Protein AF-A0A844IEV5-F1 (afdb_monomer)

Foldseek 3Di:
DDDPDDLVVDDPVVNCVVVVADPVGDDPVVVVVVCVVPPDPDDDDDPPPVVVVVVVVVVVVCCVPPVPPDPPDD

Sequence (74 aa):
MNSNFHIWTLTPTDVYKTLTTTPQGLSEVETNLRLKQSGYHELPEPQTPELGWAIWAVIWVNIFLFNTSPNQYY

Structure (mmCIF, N/CA/C/O backbone):
data_AF-A0A844IEV5-F1
#
_entry.id   AF-A0A844IEV5-F1
#
loop_
_atom_site.group_PDB
_atom_site.id
_atom_site.type_symbol
_atom_site.label_atom_id
_atom_site.label_alt_id
_atom_site.label_comp_id
_atom_site.label_asym_id
_atom_site.label_entity_id
_atom_site.label_seq_id
_atom_site.pdbx_PDB_ins_code
_atom_site.Cartn_x
_atom_site.Cartn_y
_atom_site.Cartn_z
_atom_site.occupancy
_atom_site.B_iso_or_equiv
_atom_site.auth_seq_id
_atom_site.auth_comp_id
_atom_site.auth_asym_id
_atom_site.auth_atom_id
_atom_site.pdbx_PDB_model_num
ATOM 1 N N . MET A 1 1 ? -12.545 -18.720 8.061 1.00 33.28 1 MET A N 1
ATOM 2 C CA . MET A 1 1 ? -12.978 -17.953 6.872 1.00 33.28 1 MET A CA 1
ATOM 3 C C . MET A 1 1 ? -12.305 -16.595 6.952 1.00 33.28 1 ME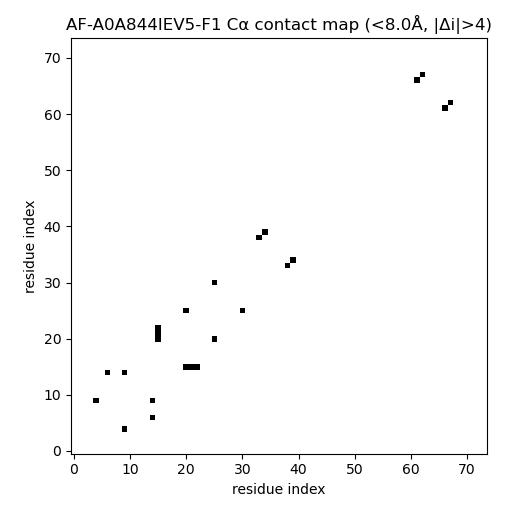T A C 1
ATOM 5 O O . MET A 1 1 ? -12.598 -15.852 7.875 1.00 33.28 1 MET A O 1
ATOM 9 N N . ASN A 1 2 ? -11.313 -16.348 6.097 1.00 42.41 2 ASN A N 1
ATOM 10 C CA . ASN A 1 2 ? -10.465 -15.158 6.149 1.00 42.41 2 ASN A CA 1
ATOM 11 C C . ASN A 1 2 ? -11.082 -14.090 5.240 1.00 42.41 2 ASN A C 1
ATOM 13 O O . ASN A 1 2 ? -10.904 -14.108 4.023 1.00 42.41 2 ASN A O 1
ATOM 17 N N . SER A 1 3 ? -11.941 -13.257 5.812 1.00 54.28 3 SER A N 1
ATOM 18 C CA . SER A 1 3 ? -12.628 -12.204 5.082 1.00 54.28 3 SER A CA 1
ATOM 19 C C . SER A 1 3 ? -11.689 -11.009 4.923 1.00 54.28 3 SER A C 1
ATOM 21 O O . SER A 1 3 ? -11.487 -10.252 5.870 1.00 54.28 3 SER A O 1
ATOM 23 N N . ASN A 1 4 ? -11.107 -10.871 3.729 1.00 65.06 4 ASN A N 1
ATOM 24 C CA . ASN A 1 4 ? -10.316 -9.717 3.290 1.00 65.06 4 ASN A CA 1
ATOM 25 C C 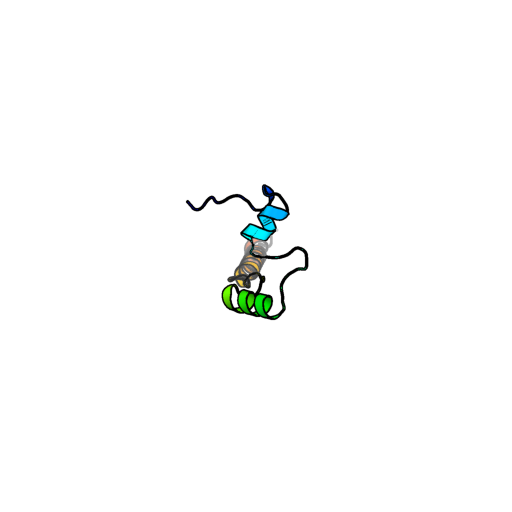. ASN A 1 4 ? -11.202 -8.461 3.195 1.00 65.06 4 ASN A C 1
ATOM 27 O O . ASN A 1 4 ? -11.520 -7.988 2.106 1.00 65.06 4 ASN A O 1
ATOM 31 N N . PHE A 1 5 ? -11.662 -7.939 4.329 1.00 73.81 5 PHE A N 1
ATOM 32 C CA . PHE A 1 5 ? -12.306 -6.634 4.372 1.00 73.81 5 PHE A CA 1
ATOM 33 C C . PHE A 1 5 ? -11.228 -5.557 4.323 1.00 73.81 5 PHE A C 1
ATOM 35 O O . PHE A 1 5 ? -10.242 -5.608 5.059 1.00 73.81 5 PHE A O 1
ATOM 42 N N . HIS A 1 6 ? -11.409 -4.576 3.445 1.00 86.25 6 HIS A N 1
ATOM 43 C CA . HIS A 1 6 ? -10.501 -3.443 3.388 1.00 86.25 6 HIS A CA 1
ATOM 44 C C . HIS A 1 6 ? -10.654 -2.607 4.665 1.00 86.25 6 HIS A C 1
ATOM 46 O O . HIS A 1 6 ? -11.769 -2.282 5.065 1.00 86.25 6 HIS A O 1
ATOM 52 N N . ILE A 1 7 ? -9.540 -2.209 5.281 1.00 85.62 7 ILE A N 1
ATOM 53 C CA . ILE A 1 7 ? -9.527 -1.526 6.589 1.00 85.62 7 ILE A CA 1
ATOM 54 C C . ILE A 1 7 ? -10.423 -0.270 6.598 1.00 85.62 7 ILE A C 1
ATOM 56 O O . ILE A 1 7 ? -11.067 0.020 7.601 1.00 85.62 7 ILE A O 1
ATOM 60 N N . TRP A 1 8 ? -10.537 0.434 5.468 1.00 87.44 8 TRP A N 1
ATOM 61 C CA . TRP A 1 8 ? -11.360 1.641 5.322 1.00 87.44 8 TRP A CA 1
ATOM 62 C C . TRP A 1 8 ? -12.884 1.413 5.334 1.00 87.44 8 TRP A C 1
ATOM 64 O O . TRP A 1 8 ? -13.633 2.385 5.350 1.00 87.44 8 TRP A O 1
ATOM 74 N N . THR A 1 9 ? -13.367 0.164 5.323 1.00 91.69 9 THR A N 1
ATOM 75 C CA . THR A 1 9 ? -14.805 -0.149 5.425 1.00 91.69 9 THR A CA 1
ATOM 76 C C . THR A 1 9 ? -15.220 -0.498 6.852 1.00 91.69 9 THR A C 1
ATOM 78 O O . THR A 1 9 ? -16.389 -0.791 7.090 1.00 91.69 9 THR A O 1
ATOM 81 N N . LEU A 1 10 ? -14.270 -0.536 7.790 1.00 89.25 10 LEU A N 1
ATOM 82 C CA . LEU A 1 10 ? -14.493 -0.945 9.172 1.00 89.25 10 LEU A CA 1
ATOM 83 C C . LEU A 1 10 ? -14.765 0.262 10.072 1.00 89.25 10 LEU A C 1
ATOM 85 O O . LEU A 1 10 ? -14.256 1.361 9.854 1.00 89.25 10 LEU A O 1
ATOM 89 N N . THR A 1 11 ? -15.536 0.040 11.136 1.00 90.25 11 THR A N 1
ATOM 90 C CA . THR A 1 11 ? -15.658 1.023 12.218 1.00 90.25 11 THR A CA 1
ATOM 91 C C . THR A 1 11 ? -14.333 1.127 12.986 1.00 90.25 11 THR A C 1
ATOM 93 O O . THR A 1 11 ? -13.583 0.148 13.028 1.00 90.25 11 THR A O 1
ATOM 96 N N . PRO A 1 12 ? -14.028 2.250 13.666 1.00 86.81 12 PRO A N 1
ATOM 97 C CA . PRO A 1 12 ? -12.794 2.374 14.446 1.00 86.81 12 PRO A CA 1
ATOM 98 C C . PRO A 1 12 ? -12.598 1.234 15.458 1.00 86.81 12 PRO A C 1
ATOM 100 O O . PRO A 1 12 ? -11.503 0.694 15.586 1.00 86.81 12 PRO A O 1
ATOM 103 N N . THR A 1 13 ? -13.673 0.795 16.122 1.00 87.69 13 THR A N 1
ATOM 104 C CA . THR A 1 13 ? -13.637 -0.330 17.070 1.00 87.69 13 THR A CA 1
ATOM 105 C C . THR A 1 13 ? -13.267 -1.655 16.418 1.00 87.69 13 THR A C 1
ATOM 107 O O . THR A 1 13 ? -12.565 -2.463 17.027 1.00 87.69 13 THR A O 1
ATOM 110 N N . ASP A 1 14 ? -13.703 -1.877 15.181 1.00 89.69 14 ASP A N 1
ATOM 111 C CA . ASP A 1 14 ? -13.378 -3.093 14.439 1.00 89.69 14 ASP A CA 1
ATOM 112 C C . ASP A 1 14 ? -11.963 -3.034 13.859 1.00 89.69 14 ASP A C 1
ATOM 114 O O . ASP A 1 14 ? -11.278 -4.056 13.831 1.00 89.69 14 ASP A O 1
ATOM 118 N N . VAL A 1 15 ? -11.471 -1.845 13.492 1.00 87.81 15 VAL A N 1
ATOM 119 C CA . VAL A 1 15 ? -10.063 -1.632 13.118 1.00 87.81 15 VAL A CA 1
ATOM 120 C C . VAL A 1 15 ? -9.139 -1.980 14.285 1.00 87.81 15 VAL A C 1
ATOM 122 O O . VAL A 1 15 ? -8.175 -2.718 14.091 1.00 87.81 15 VAL A O 1
ATOM 125 N N . TYR A 1 16 ? -9.456 -1.529 15.503 1.00 89.56 16 TYR A N 1
ATOM 126 C CA . TYR A 1 16 ? -8.677 -1.856 16.704 1.00 89.56 16 TYR A CA 1
ATOM 127 C C . TYR A 1 16 ? -8.600 -3.364 16.958 1.00 89.56 16 TYR A C 1
ATOM 129 O O . TYR A 1 16 ? -7.515 -3.902 17.184 1.00 89.56 16 TYR A O 1
ATOM 137 N N . LYS A 1 17 ? -9.734 -4.064 16.841 1.00 87.25 17 LYS A N 1
ATOM 138 C CA . LYS A 1 17 ? -9.788 -5.529 16.964 1.00 87.25 17 LYS A CA 1
ATOM 139 C C . LYS A 1 17 ? -8.988 -6.227 15.864 1.00 87.25 17 LYS A C 1
ATOM 141 O O . LYS A 1 17 ? -8.257 -7.166 16.152 1.00 87.25 17 LYS A O 1
ATOM 146 N N . THR A 1 18 ? -9.102 -5.754 14.624 1.00 86.62 18 THR A N 1
ATOM 147 C CA . THR A 1 18 ? -8.451 -6.365 13.455 1.00 86.62 18 THR A CA 1
ATOM 148 C C . THR A 1 18 ? -6.934 -6.181 13.488 1.00 86.62 18 THR A C 1
ATOM 150 O O . THR A 1 18 ? -6.189 -7.120 13.232 1.00 86.62 18 THR A O 1
ATOM 153 N N . LEU A 1 19 ? -6.458 -4.987 13.853 1.00 86.25 19 LEU A N 1
ATOM 154 C CA . LEU A 1 19 ? -5.030 -4.656 13.927 1.00 86.25 19 LEU A CA 1
ATOM 155 C C . LEU A 1 19 ? -4.398 -4.985 15.287 1.00 86.25 19 LEU A C 1
ATOM 157 O O . LEU A 1 19 ? -3.231 -4.647 15.518 1.00 86.25 19 LEU A O 1
ATOM 161 N N . THR A 1 20 ? -5.164 -5.613 16.189 1.00 85.62 20 THR A N 1
ATOM 162 C CA . THR A 1 20 ? -4.764 -5.923 17.571 1.00 85.62 20 THR A CA 1
ATOM 163 C C . THR A 1 20 ? -4.101 -4.706 18.227 1.00 85.62 20 THR A C 1
ATOM 165 O O . THR A 1 20 ? -2.969 -4.768 18.700 1.00 85.62 20 THR A O 1
ATOM 168 N N . THR A 1 21 ? -4.746 -3.544 18.134 1.00 86.00 21 THR A N 1
ATOM 169 C CA . THR A 1 21 ? -4.217 -2.272 18.645 1.00 86.00 21 THR A CA 1
ATOM 170 C C . THR A 1 21 ? -5.270 -1.553 19.474 1.00 86.00 21 THR A C 1
ATOM 172 O O . THR A 1 21 ? -6.449 -1.903 19.434 1.00 86.00 21 THR A O 1
ATOM 175 N N . THR A 1 22 ? -4.846 -0.574 20.265 1.00 87.75 22 THR A N 1
ATOM 176 C CA . THR A 1 22 ? -5.722 0.156 21.184 1.00 87.75 22 THR A CA 1
ATOM 177 C C . THR A 1 22 ? -5.876 1.615 20.754 1.00 87.75 22 THR A C 1
ATOM 179 O O . THR A 1 22 ? -5.006 2.139 20.053 1.00 87.75 22 THR A O 1
ATOM 182 N N . PRO A 1 23 ? -6.940 2.309 21.197 1.00 87.56 23 PRO A N 1
ATOM 183 C CA . PRO A 1 23 ? -7.068 3.755 21.011 1.00 87.56 23 PRO A CA 1
ATOM 184 C C . PRO A 1 23 ? -5.891 4.564 21.580 1.00 87.56 23 PRO A C 1
ATOM 186 O O . PRO A 1 23 ? -5.607 5.655 21.100 1.00 87.56 23 PRO A O 1
ATOM 189 N N . GLN A 1 24 ? -5.201 4.031 22.588 1.00 90.00 24 GLN A N 1
ATOM 190 C CA . GLN A 1 24 ? -4.034 4.628 23.237 1.00 90.00 24 GLN A CA 1
ATOM 191 C C . GLN A 1 24 ? -2.727 4.380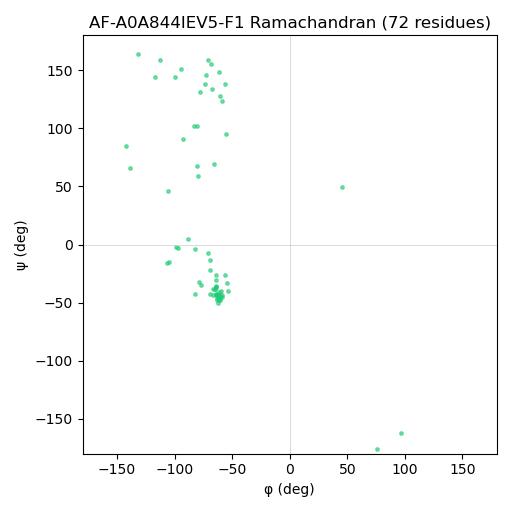 22.463 1.00 90.00 24 GLN A C 1
ATOM 193 O O . GLN A 1 24 ? -1.682 4.898 22.849 1.00 90.00 24 GLN A O 1
ATOM 198 N N . GLY A 1 25 ? -2.779 3.606 21.374 1.00 87.69 25 GLY A N 1
ATOM 199 C CA . GLY A 1 25 ? -1.630 3.249 20.547 1.00 87.69 25 GLY A CA 1
ATOM 200 C C . GLY A 1 25 ? -1.018 1.888 20.890 1.00 87.69 25 GLY A C 1
ATOM 201 O O . GLY A 1 25 ? -1.653 1.027 21.508 1.00 87.69 25 GLY A O 1
ATOM 202 N N . LEU A 1 26 ? 0.219 1.690 20.428 1.00 89.69 26 LEU A N 1
ATOM 203 C CA . LEU A 1 26 ? 1.024 0.488 20.656 1.00 89.69 26 LEU A CA 1
ATOM 204 C C . LEU A 1 26 ? 2.021 0.735 21.788 1.00 89.69 26 LEU A C 1
ATOM 206 O O . LEU A 1 26 ? 2.581 1.823 21.908 1.00 89.69 26 LEU A O 1
ATOM 210 N N . SER A 1 27 ? 2.274 -0.291 22.599 1.00 92.38 27 SER A N 1
ATOM 211 C CA . SER A 1 27 ? 3.374 -0.246 23.562 1.00 92.38 27 SER A CA 1
ATOM 212 C C . SER A 1 27 ? 4.721 -0.326 22.841 1.00 92.38 27 SER A C 1
ATOM 214 O O . SER A 1 27 ? 4.819 -0.825 21.717 1.00 92.38 27 SER A O 1
ATOM 216 N N . GLU A 1 28 ? 5.787 0.127 23.496 1.00 93.06 28 GLU A N 1
ATOM 217 C CA . GLU A 1 28 ? 7.144 0.040 22.948 1.00 93.06 28 GLU A CA 1
ATOM 218 C C . GLU A 1 28 ? 7.561 -1.414 22.667 1.00 93.06 28 GLU A C 1
ATOM 220 O O . GLU A 1 28 ? 8.149 -1.708 21.626 1.00 93.06 28 GLU A O 1
ATOM 225 N N . VAL A 1 29 ? 7.205 -2.345 23.557 1.00 93.56 29 VAL A N 1
ATOM 226 C CA . VAL A 1 29 ? 7.503 -3.778 23.398 1.00 93.56 29 VAL A CA 1
ATOM 227 C C . VAL A 1 29 ? 6.804 -4.349 22.163 1.00 93.56 29 VAL A C 1
ATOM 229 O O . VAL A 1 29 ? 7.439 -5.021 21.352 1.00 93.56 29 VAL A O 1
ATOM 232 N N . GLU A 1 30 ? 5.520 -4.037 21.986 1.00 91.25 30 GLU A N 1
ATOM 233 C CA . GLU A 1 30 ? 4.736 -4.480 20.831 1.00 91.25 30 GLU A CA 1
ATOM 234 C C . GLU A 1 30 ? 5.240 -3.840 19.529 1.00 91.25 30 GLU A C 1
ATOM 236 O O . GLU A 1 30 ? 5.331 -4.498 18.494 1.00 91.25 30 GLU A O 1
ATOM 241 N N . THR A 1 31 ? 5.635 -2.568 19.580 1.00 91.62 31 THR A N 1
ATOM 242 C CA . THR A 1 31 ? 6.202 -1.849 18.431 1.00 91.62 31 THR A CA 1
ATOM 243 C C . THR A 1 31 ? 7.497 -2.509 17.964 1.00 91.62 31 THR A C 1
ATOM 245 O O . THR A 1 31 ? 7.650 -2.809 16.781 1.00 91.62 31 THR A O 1
ATOM 248 N N . ASN A 1 32 ? 8.402 -2.817 18.897 1.00 94.69 32 ASN A N 1
ATOM 249 C CA . ASN A 1 32 ? 9.647 -3.523 18.600 1.00 94.69 32 ASN A CA 1
ATOM 250 C C . ASN A 1 32 ? 9.401 -4.943 18.071 1.00 94.69 32 ASN A C 1
ATOM 252 O O . ASN A 1 32 ? 10.123 -5.404 17.185 1.00 94.69 32 ASN A O 1
ATOM 256 N N . LEU A 1 33 ? 8.385 -5.640 18.590 1.00 93.94 33 LEU A N 1
ATOM 257 C CA . LEU A 1 33 ? 7.997 -6.960 18.099 1.00 93.94 33 LEU A CA 1
ATOM 258 C C . LEU A 1 33 ? 7.535 -6.890 16.637 1.00 93.94 33 LEU A C 1
ATOM 260 O O . LEU A 1 33 ? 8.045 -7.634 15.798 1.00 93.94 33 LEU A O 1
ATOM 264 N N . ARG A 1 34 ? 6.625 -5.963 16.316 1.00 93.31 34 ARG A N 1
ATOM 265 C CA . ARG A 1 34 ? 6.100 -5.781 14.953 1.00 93.31 34 ARG A CA 1
ATOM 266 C C . ARG A 1 34 ? 7.175 -5.331 13.975 1.00 93.31 34 ARG A C 1
ATOM 268 O O . ARG A 1 34 ? 7.205 -5.825 12.851 1.00 93.31 34 ARG A O 1
ATOM 275 N N . LEU A 1 35 ? 8.083 -4.459 14.411 1.00 94.25 35 LEU A N 1
ATOM 276 C CA . LEU A 1 35 ? 9.212 -4.007 13.600 1.00 94.25 35 LEU A CA 1
ATOM 277 C C . LEU A 1 35 ? 10.136 -5.173 13.223 1.00 94.25 35 LEU A C 1
ATOM 279 O O . LEU A 1 35 ? 10.513 -5.304 12.063 1.00 94.25 35 LEU A O 1
ATOM 283 N N . LYS A 1 36 ? 10.442 -6.072 14.168 1.00 93.56 36 LYS A N 1
ATOM 284 C CA . LYS A 1 36 ? 11.234 -7.285 13.889 1.00 93.56 36 LYS A CA 1
ATOM 285 C C . LYS A 1 36 ? 10.533 -8.252 12.932 1.00 93.56 36 LYS A C 1
ATOM 287 O O . LYS A 1 36 ? 11.209 -8.974 12.211 1.00 93.56 36 LYS A O 1
ATOM 292 N N . GLN A 1 37 ? 9.201 -8.292 12.953 1.00 91.94 37 GLN A N 1
ATOM 293 C CA . GLN A 1 37 ? 8.407 -9.191 12.113 1.00 91.94 37 GLN A CA 1
ATOM 294 C C . GLN A 1 37 ? 8.191 -8.658 10.692 1.00 91.94 37 GLN A C 1
ATOM 296 O O . GLN A 1 37 ? 8.258 -9.433 9.745 1.00 91.94 37 GLN A O 1
ATOM 301 N N . SER A 1 38 ? 7.903 -7.361 10.544 1.00 90.06 38 SER A N 1
ATOM 302 C CA . SER A 1 38 ? 7.485 -6.759 9.264 1.00 90.06 38 SER A CA 1
ATOM 303 C C . SER A 1 38 ? 8.579 -5.936 8.583 1.00 90.06 38 SER A C 1
ATOM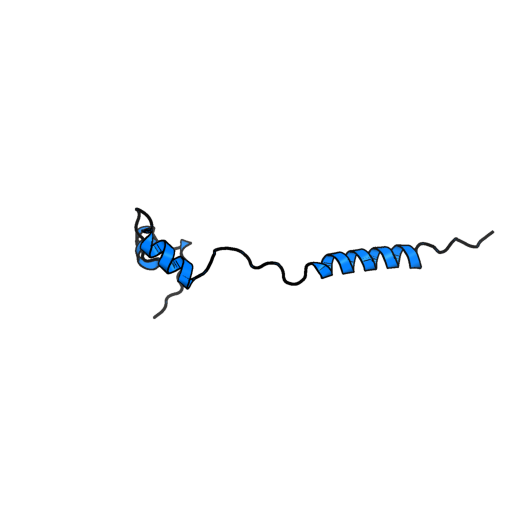 305 O O . SER A 1 38 ? 8.455 -5.630 7.402 1.00 90.06 38 SER A O 1
ATOM 307 N N . GLY A 1 39 ? 9.641 -5.581 9.309 1.00 91.38 39 GLY A N 1
ATOM 308 C CA . GLY A 1 39 ? 10.661 -4.653 8.835 1.00 91.38 39 GLY A CA 1
ATOM 309 C C . GLY A 1 39 ? 10.199 -3.195 8.857 1.00 91.38 39 GLY A C 1
ATOM 310 O O . GLY A 1 39 ? 9.113 -2.860 9.341 1.00 91.38 3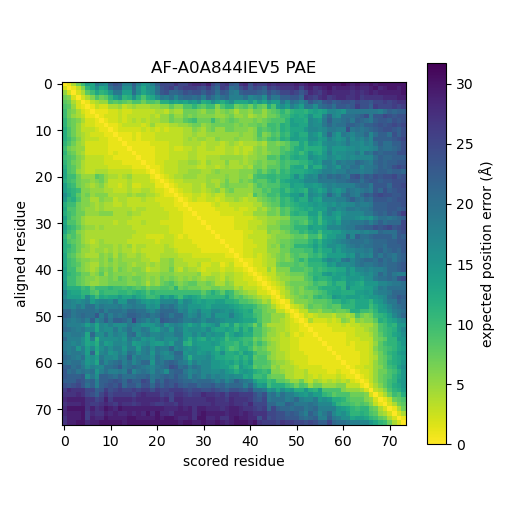9 GLY A O 1
ATOM 311 N N . TYR A 1 40 ? 11.063 -2.314 8.357 1.00 90.00 40 TYR A N 1
ATOM 312 C CA . TYR A 1 40 ? 10.775 -0.889 8.244 1.00 90.00 40 TYR A CA 1
ATOM 313 C C . TYR A 1 40 ? 9.761 -0.619 7.128 1.00 90.00 40 TYR A C 1
ATOM 315 O O . TYR A 1 40 ? 9.751 -1.290 6.098 1.00 90.00 40 TYR A O 1
ATOM 323 N N . HIS A 1 41 ? 8.910 0.392 7.328 1.00 90.38 41 HIS A N 1
ATOM 324 C CA . HIS A 1 41 ? 7.968 0.865 6.311 1.00 90.38 41 HIS A CA 1
ATOM 325 C C . HIS A 1 41 ? 8.677 1.775 5.302 1.00 90.38 41 HIS A C 1
ATOM 327 O O . HIS A 1 41 ? 8.356 2.952 5.156 1.00 90.38 41 HIS A O 1
ATOM 333 N N . GLU A 1 42 ? 9.690 1.232 4.646 1.00 89.19 42 GLU A N 1
ATOM 334 C CA . GLU A 1 42 ? 10.439 1.914 3.604 1.00 89.19 42 GLU A CA 1
ATOM 335 C C . GLU A 1 42 ? 10.272 1.174 2.283 1.00 89.19 42 GLU A C 1
ATOM 337 O O . GLU A 1 42 ? 10.134 -0.050 2.234 1.00 89.19 42 GLU A O 1
ATOM 342 N N . LEU A 1 43 ? 10.214 1.943 1.198 1.00 87.62 43 LEU A N 1
ATOM 343 C CA . LEU A 1 43 ? 10.225 1.359 -0.132 1.00 87.62 43 LEU A CA 1
ATOM 344 C C . LEU A 1 43 ? 11.649 0.876 -0.427 1.00 87.62 43 LEU A C 1
ATOM 346 O O . LEU A 1 43 ? 12.597 1.600 -0.117 1.00 87.62 43 LEU A O 1
ATOM 350 N N . PRO A 1 44 ? 11.813 -0.310 -1.035 1.00 86.19 44 PRO A N 1
ATOM 351 C CA . PRO A 1 44 ? 13.128 -0.762 -1.455 1.00 86.19 44 PRO A CA 1
ATOM 352 C C . PRO A 1 44 ? 13.702 0.214 -2.482 1.00 86.19 44 PRO A C 1
ATOM 354 O O . PRO A 1 44 ? 12.961 0.807 -3.276 1.00 86.19 44 PRO A O 1
ATOM 357 N N . GLU A 1 45 ? 15.026 0.354 -2.488 1.00 84.50 45 GLU A N 1
ATOM 358 C CA . GLU A 1 45 ? 15.692 1.138 -3.520 1.00 84.50 45 GLU A CA 1
ATOM 359 C C . GLU A 1 45 ? 15.328 0.593 -4.913 1.00 84.50 45 GLU A C 1
ATOM 361 O O . GLU A 1 45 ? 15.248 -0.628 -5.113 1.00 84.50 45 GLU A O 1
ATOM 366 N N . PRO A 1 46 ? 15.063 1.477 -5.891 1.00 81.56 46 PRO A N 1
ATOM 367 C CA . PRO A 1 46 ? 14.770 1.044 -7.245 1.00 81.56 46 PRO A CA 1
ATOM 368 C C . PRO A 1 46 ? 15.970 0.273 -7.799 1.00 81.56 46 PRO A C 1
ATOM 370 O O . PRO A 1 46 ? 17.092 0.763 -7.800 1.00 81.56 46 PRO A O 1
ATOM 373 N N . GLN A 1 47 ? 15.714 -0.934 -8.302 1.00 80.38 47 GLN A N 1
ATOM 374 C CA . GLN A 1 47 ? 16.765 -1.889 -8.670 1.00 80.38 47 GLN A CA 1
ATOM 375 C C . GLN A 1 47 ? 17.602 -1.483 -9.898 1.00 80.38 47 GLN A C 1
ATOM 377 O O . GLN A 1 47 ? 18.626 -2.109 -10.140 1.00 80.38 47 GLN A O 1
ATOM 382 N N . THR A 1 48 ? 17.181 -0.485 -10.687 1.00 80.94 48 THR A N 1
ATOM 383 C CA . THR A 1 48 ? 17.836 -0.122 -11.963 1.00 80.94 48 THR A CA 1
ATOM 384 C C . THR A 1 48 ? 17.94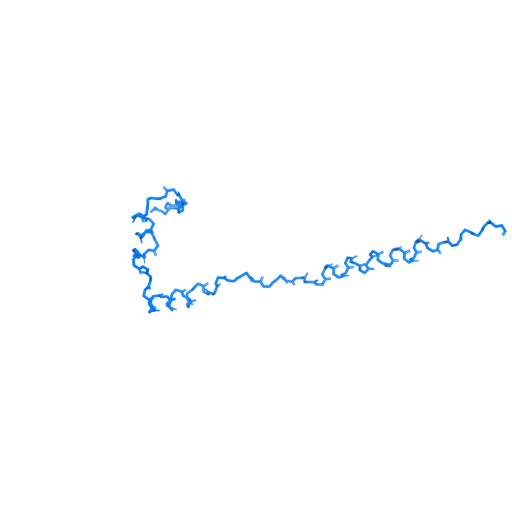9 1.397 -12.178 1.00 80.94 48 THR A C 1
ATOM 386 O O . THR A 1 48 ? 17.304 1.949 -13.082 1.00 80.94 48 THR A O 1
ATOM 389 N N . PRO A 1 49 ? 18.734 2.122 -11.364 1.00 72.81 49 PRO A N 1
ATOM 390 C CA . PRO A 1 49 ? 18.978 3.551 -11.572 1.00 72.81 49 PRO A CA 1
ATOM 391 C C . PRO A 1 49 ? 19.728 3.846 -12.888 1.00 72.81 49 PRO A C 1
ATOM 393 O O . PRO A 1 49 ? 19.568 4.920 -13.470 1.00 72.81 49 PRO A O 1
ATOM 396 N N . GLU A 1 50 ? 20.515 2.897 -13.400 1.00 79.31 50 GLU A N 1
ATOM 397 C CA . GLU A 1 50 ? 21.315 3.041 -14.623 1.00 79.31 50 GLU A CA 1
ATOM 398 C C . GLU A 1 50 ? 20.499 3.111 -15.920 1.00 79.31 50 GLU A C 1
ATOM 400 O O . GLU A 1 50 ? 20.976 3.679 -16.904 1.00 79.31 50 GLU A O 1
ATOM 405 N N . LEU A 1 51 ? 19.258 2.607 -15.939 1.00 80.44 51 LEU A N 1
ATOM 406 C CA . LEU A 1 51 ? 18.426 2.623 -17.148 1.00 80.44 51 LEU A CA 1
ATOM 407 C C . LEU A 1 51 ? 18.094 4.057 -17.586 1.00 80.44 51 LEU A C 1
ATOM 409 O O . LEU A 1 51 ? 18.096 4.360 -18.778 1.00 80.44 51 LEU A O 1
ATOM 413 N N . GLY A 1 52 ? 17.876 4.962 -16.626 1.00 84.88 52 GLY A N 1
ATOM 414 C CA . GLY A 1 52 ? 17.637 6.376 -16.914 1.00 84.88 52 GLY A CA 1
ATOM 415 C C . GLY A 1 52 ? 18.843 7.030 -17.590 1.00 84.88 52 GLY A C 1
ATOM 416 O O . GLY A 1 52 ? 18.704 7.673 -18.630 1.00 84.88 52 GLY A O 1
ATOM 417 N N . TRP A 1 53 ? 20.040 6.811 -17.044 1.00 88.19 53 TRP A N 1
ATOM 418 C CA . TRP A 1 53 ? 21.286 7.332 -17.609 1.00 88.19 53 TRP A CA 1
ATOM 419 C C . TRP A 1 53 ? 21.607 6.731 -18.981 1.00 88.19 53 TRP A C 1
ATOM 421 O O . TRP A 1 53 ? 22.042 7.455 -19.876 1.00 88.19 53 TRP A O 1
ATOM 431 N N . ALA A 1 54 ? 21.338 5.439 -19.177 1.00 89.81 54 ALA A N 1
ATOM 432 C CA . ALA A 1 54 ? 21.528 4.768 -20.459 1.00 89.81 54 ALA A CA 1
ATOM 433 C C . ALA A 1 54 ? 20.621 5.352 -21.554 1.00 89.81 54 ALA A C 1
ATOM 435 O O . ALA A 1 54 ? 21.090 5.626 -22.658 1.00 89.81 54 ALA A O 1
ATOM 436 N N . ILE A 1 55 ? 19.346 5.615 -21.244 1.00 89.88 55 ILE A N 1
ATOM 437 C CA . ILE A 1 55 ? 18.410 6.260 -22.178 1.00 89.88 55 ILE A CA 1
ATOM 438 C C . ILE A 1 55 ? 18.901 7.664 -22.550 1.00 89.88 55 ILE A C 1
ATOM 440 O O . ILE A 1 55 ? 18.954 8.005 -23.733 1.00 89.88 55 ILE A O 1
ATOM 444 N N . TRP A 1 56 ? 19.323 8.460 -21.563 1.00 91.94 56 TRP A N 1
ATOM 445 C CA . TRP A 1 56 ? 19.897 9.784 -21.812 1.00 91.94 56 TRP A CA 1
ATOM 446 C C . TRP A 1 56 ? 21.140 9.723 -22.713 1.00 91.94 56 TRP A C 1
ATOM 448 O O . TRP A 1 56 ? 21.252 10.516 -23.647 1.00 91.94 56 TRP A O 1
ATOM 458 N N . ALA A 1 57 ? 22.045 8.765 -22.491 1.00 94.00 57 ALA A N 1
ATOM 459 C CA . ALA A 1 57 ? 23.239 8.581 -23.317 1.00 94.00 57 ALA A CA 1
ATOM 460 C C . ALA A 1 57 ? 22.900 8.206 -24.771 1.00 94.00 57 ALA A C 1
ATOM 462 O O . ALA A 1 57 ? 23.482 8.768 -25.698 1.00 94.00 57 AL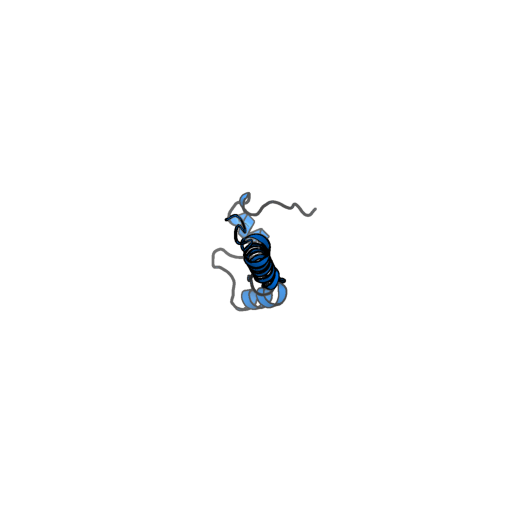A A O 1
ATOM 463 N N . VAL A 1 58 ? 21.928 7.313 -24.987 1.00 92.69 58 VAL A N 1
ATOM 464 C CA . VAL A 1 58 ? 21.476 6.919 -26.335 1.00 92.69 58 VAL A CA 1
ATOM 465 C C . VAL A 1 58 ? 20.916 8.116 -27.108 1.00 92.69 58 VAL A C 1
ATOM 467 O O . VAL A 1 58 ? 21.226 8.279 -28.288 1.00 92.69 58 VAL A O 1
ATOM 470 N N . ILE A 1 59 ? 20.146 8.988 -26.449 1.00 93.12 59 ILE A N 1
ATOM 471 C CA . ILE A 1 59 ? 19.624 10.218 -27.062 1.00 93.12 59 ILE A CA 1
ATOM 472 C C . ILE A 1 59 ? 20.776 11.125 -27.514 1.00 93.12 59 ILE A C 1
ATOM 474 O O . ILE A 1 59 ? 20.783 11.581 -28.658 1.00 93.12 59 ILE A O 1
ATOM 478 N N . TRP A 1 60 ? 21.774 11.348 -26.654 1.00 93.69 60 TRP A N 1
ATOM 479 C CA . TRP A 1 60 ? 22.945 12.162 -26.991 1.00 93.69 60 TRP A CA 1
ATOM 480 C C . TRP A 1 60 ? 23.759 11.584 -28.152 1.00 93.69 60 TRP A C 1
ATOM 482 O O . TRP A 1 60 ? 24.123 12.324 -29.066 1.00 93.69 60 TRP A O 1
ATOM 492 N N . VAL A 1 61 ? 23.998 10.269 -28.161 1.00 93.06 61 VAL A N 1
ATOM 493 C CA . VAL A 1 61 ? 24.692 9.571 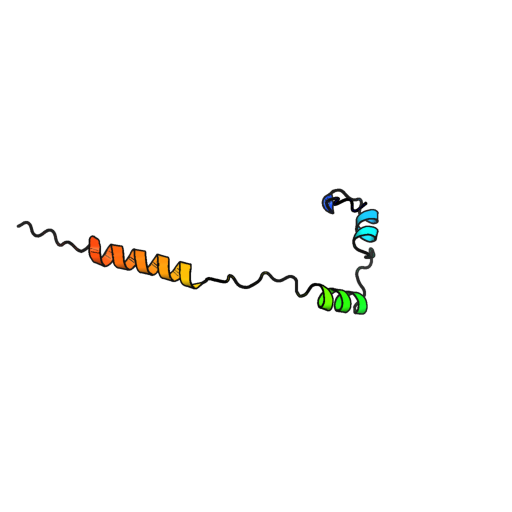-29.257 1.00 93.06 61 VAL A CA 1
ATOM 494 C C . VAL A 1 61 ? 23.927 9.733 -30.569 1.00 93.06 61 VAL A C 1
ATOM 496 O O . VAL A 1 61 ? 24.526 10.059 -31.590 1.00 93.06 61 VAL A O 1
ATOM 499 N N . ASN A 1 62 ? 22.603 9.569 -30.549 1.00 90.50 62 ASN A N 1
ATOM 500 C CA . ASN A 1 62 ? 21.770 9.728 -31.736 1.00 90.50 62 ASN A CA 1
ATOM 501 C C . ASN A 1 62 ? 21.804 11.171 -32.275 1.00 90.50 62 ASN A C 1
ATOM 503 O O . ASN A 1 62 ? 21.952 11.380 -33.476 1.00 90.50 62 ASN A O 1
ATOM 507 N N . ILE A 1 63 ? 21.728 12.176 -31.397 1.00 90.44 63 ILE A N 1
ATOM 508 C CA . ILE A 1 63 ? 21.849 13.587 -31.793 1.00 90.44 63 ILE A CA 1
ATOM 509 C C . ILE A 1 63 ? 23.225 13.854 -32.411 1.00 90.44 63 ILE A C 1
ATOM 511 O O . ILE A 1 63 ? 23.311 14.466 -33.471 1.00 90.44 63 ILE A O 1
ATOM 515 N N . PHE A 1 64 ? 24.302 13.379 -31.789 1.00 89.25 64 PHE A N 1
ATOM 516 C CA . PHE A 1 64 ? 25.650 13.626 -32.288 1.00 89.25 64 PHE A CA 1
ATOM 517 C C . PHE A 1 64 ? 25.913 12.925 -33.629 1.00 89.25 64 PHE A C 1
ATOM 519 O O . PHE A 1 64 ? 26.449 13.550 -34.539 1.00 89.25 64 PHE A O 1
ATOM 526 N N . LEU A 1 65 ? 25.499 11.662 -33.777 1.00 82.12 65 LEU A N 1
ATOM 527 C CA . LEU A 1 65 ? 25.762 10.860 -34.977 1.00 82.12 65 LEU A CA 1
ATOM 528 C C . LEU A 1 65 ? 24.860 11.208 -36.168 1.00 82.12 65 LEU A C 1
ATOM 530 O O . LEU A 1 65 ? 25.322 11.145 -37.302 1.00 82.12 65 LEU A O 1
ATOM 534 N N . PHE A 1 66 ? 23.592 11.565 -35.939 1.00 72.25 66 PHE A N 1
ATOM 535 C CA . PHE A 1 66 ? 22.624 11.760 -37.029 1.00 72.25 66 PHE A CA 1
ATOM 536 C C . PHE A 1 66 ? 22.271 13.226 -37.305 1.00 72.25 66 PHE A C 1
ATOM 538 O O . PHE A 1 66 ? 21.740 13.522 -38.372 1.00 72.25 66 PHE A O 1
ATOM 545 N N . ASN A 1 67 ? 22.580 14.157 -36.396 1.00 67.69 67 ASN A N 1
ATOM 546 C CA . ASN A 1 67 ? 22.301 15.590 -36.579 1.00 67.69 67 ASN A CA 1
ATOM 547 C C . ASN A 1 67 ? 23.534 16.388 -37.056 1.00 67.69 67 ASN A C 1
ATOM 549 O O . ASN A 1 67 ? 23.443 17.582 -37.318 1.00 67.69 67 ASN A O 1
ATOM 553 N N . THR A 1 68 ? 24.692 15.736 -37.213 1.00 65.19 68 THR A N 1
ATOM 554 C CA . THR A 1 68 ? 25.917 16.341 -37.766 1.00 65.19 68 THR A CA 1
ATOM 555 C C . THR A 1 68 ? 26.195 15.864 -39.194 1.00 65.19 68 THR A C 1
ATOM 557 O O . THR A 1 68 ? 27.318 15.529 -39.550 1.00 65.19 68 THR A O 1
ATOM 560 N N . SER A 1 69 ? 25.179 15.853 -40.062 1.00 63.28 69 SER A N 1
ATOM 561 C CA . SER A 1 69 ? 25.452 15.924 -41.502 1.00 63.28 69 SER A CA 1
ATOM 562 C C . SER A 1 69 ? 25.635 17.400 -41.857 1.00 63.28 69 SER A C 1
ATOM 564 O O . SER A 1 69 ? 24.631 18.110 -41.942 1.00 63.28 69 SER A O 1
ATOM 566 N N . PRO A 1 70 ? 26.867 17.925 -42.037 1.00 62.34 70 PRO A N 1
ATOM 567 C CA . PRO A 1 70 ? 27.000 19.221 -42.677 1.00 62.34 70 PRO A CA 1
ATOM 568 C C . PRO A 1 70 ? 26.368 19.073 -44.060 1.00 62.34 70 PRO A C 1
ATOM 570 O O . PRO A 1 70 ? 26.743 18.173 -44.809 1.00 62.34 70 PRO A O 1
ATOM 573 N N . ASN A 1 71 ? 25.379 19.907 -44.384 1.00 60.28 71 ASN A N 1
ATOM 574 C CA . ASN A 1 71 ? 24.862 20.013 -45.744 1.00 60.28 71 ASN A CA 1
ATOM 575 C C . ASN A 1 71 ? 26.050 20.332 -46.668 1.00 60.28 71 ASN A C 1
ATOM 577 O O . ASN A 1 71 ? 26.461 21.483 -46.777 1.00 60.28 71 ASN A O 1
ATOM 581 N N . GLN A 1 72 ? 26.646 19.311 -47.287 1.00 61.06 72 GLN A N 1
ATOM 582 C CA . GLN A 1 72 ? 27.683 19.454 -48.305 1.00 61.06 72 GLN A CA 1
ATOM 583 C C . GLN A 1 72 ? 26.993 19.776 -49.635 1.00 61.06 72 GLN A C 1
ATOM 585 O O . GLN A 1 72 ? 26.960 18.953 -50.541 1.00 61.06 72 GLN A O 1
ATOM 590 N N . TYR A 1 73 ? 26.384 20.957 -49.724 1.00 59.06 73 TYR A N 1
ATOM 591 C CA . TYR A 1 73 ? 25.892 21.518 -50.981 1.00 59.06 73 TYR A CA 1
ATOM 592 C C . TYR A 1 73 ? 26.129 23.029 -50.976 1.00 59.06 73 TYR A C 1
ATOM 594 O O . TYR A 1 73 ? 25.257 23.781 -50.544 1.00 59.06 73 TYR A O 1
ATOM 602 N N . TYR A 1 74 ? 27.339 23.432 -51.370 1.00 50.56 74 TYR A N 1
ATOM 603 C CA . TYR A 1 74 ? 27.681 24.442 -52.389 1.00 50.56 74 TYR A CA 1
ATOM 604 C C . TYR A 1 74 ? 29.153 24.842 -52.266 1.00 50.56 74 TYR A C 1
ATOM 606 O O . TYR A 1 74 ? 29.589 25.161 -51.139 1.00 50.56 74 TYR A O 1
#

Solvent-accessible surface area (backbone atoms only — not comparable to full-atom values): 4958 Å² total; per-residue (Å²): 136,87,77,87,67,61,71,91,80,50,55,74,72,51,43,28,63,72,68,73,46,51,98,91,50,76,53,72,69,57,47,54,51,49,39,74,74,70,50,75,101,64,81,77,78,75,93,62,72,61,58,61,56,50,53,55,49,52,54,52,50,50,49,60,71,69,69,64,68,76,81,89,78,132

Secondary structure (DSSP, 8-state):
------GGGS-HHHHHHHTT-BTTB--HHHHHHHHHHH--S-PPPPS-THHHHHHHHHHHHHHHHHS-------

pLDDT: mean 83.09, std 12.98, range [33.28, 94.69]

Radius of gyration: 27.69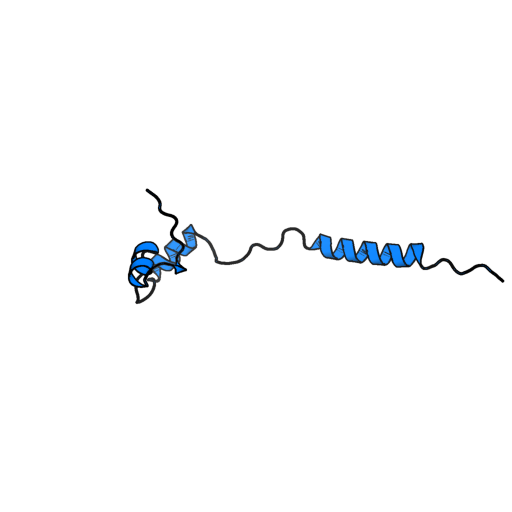 Å; Cα contacts (8 Å, |Δi|>4): 12; chains: 1; bounding box: 43×42×76 Å

Mean predicted aligned error: 11.95 Å